Protein AF-A0A9E2Y2U4-F1 (afdb_monomer_lite)

pLDDT: mean 96.25, std 2.12, range [87.81, 98.44]

Secondary structure (DSSP, 8-state):
-EEEEETTTSHHHHHHHHHHHT-SS-SEEEEE-SS--SSPPP--TTEE-

Foldseek 3Di:
DEDEDECLQDDVNVVVVVVLVVDPPYQAYEYHYPDHRPDDHDPDPRYDD

Sequence (49 aa):
MRVVITGGCGFLGQRVALQLLARRDVDELVLFDNAPPALPLPKDKRLSV

Structure (mmCIF, N/CA/C/O backbone):
data_AF-A0A9E2Y2U4-F1
#
_entry.id   AF-A0A9E2Y2U4-F1
#
loop_
_atom_site.group_PDB
_atom_site.id
_atom_site.type_symbol
_atom_site.label_atom_id
_atom_site.label_alt_id
_atom_site.label_comp_id
_atom_site.label_asym_id
_atom_site.label_entity_id
_atom_site.label_seq_id
_atom_site.pdbx_PDB_ins_code
_atom_site.Cartn_x
_atom_site.Cartn_y
_atom_site.Cartn_z
_atom_site.occupancy
_atom_site.B_iso_or_equiv
_atom_site.auth_seq_id
_atom_site.auth_comp_id
_atom_site.auth_asym_id
_atom_site.auth_atom_id
_atom_site.pdbx_PDB_model_num
ATOM 1 N N . MET A 1 1 ? -12.031 -0.226 6.636 1.00 95.94 1 MET A N 1
ATOM 2 C CA . MET A 1 1 ? -12.145 -0.288 5.165 1.00 95.94 1 MET A CA 1
ATOM 3 C C . MET A 1 1 ? -10.849 -0.800 4.541 1.00 95.94 1 MET A C 1
ATOM 5 O O . MET A 1 1 ? -9.780 -0.413 5.002 1.00 95.94 1 MET A O 1
ATOM 9 N N . ARG A 1 2 ? -10.936 -1.629 3.488 1.00 97.88 2 ARG A N 1
ATOM 10 C CA . ARG A 1 2 ? -9.787 -2.070 2.673 1.00 97.88 2 ARG A CA 1
ATOM 11 C C . ARG A 1 2 ? -9.697 -1.242 1.392 1.00 97.88 2 ARG A C 1
ATOM 13 O O . ARG A 1 2 ? -10.716 -1.059 0.730 1.00 97.88 2 ARG A O 1
ATOM 20 N N . VAL A 1 3 ? -8.502 -0.762 1.046 1.00 98.38 3 VAL A N 1
ATOM 21 C CA . VAL A 1 3 ? -8.261 0.060 -0.152 1.00 98.38 3 VAL A CA 1
ATOM 22 C C . VAL A 1 3 ? -7.098 -0.499 -0.968 1.00 98.38 3 VAL A C 1
ATOM 24 O O . VAL A 1 3 ? -6.060 -0.852 -0.415 1.00 98.38 3 VAL A O 1
ATOM 27 N N . VAL A 1 4 ? -7.262 -0.538 -2.290 1.00 98.31 4 VAL A N 1
ATOM 28 C CA . VAL A 1 4 ? -6.204 -0.892 -3.245 1.00 98.31 4 VAL A CA 1
ATOM 29 C C . VAL A 1 4 ? -5.942 0.310 -4.147 1.00 98.31 4 VAL A C 1
ATOM 31 O O . VAL A 1 4 ? -6.885 0.868 -4.708 1.00 98.31 4 VAL A O 1
ATOM 34 N N . ILE A 1 5 ? -4.676 0.707 -4.291 1.00 98.06 5 ILE A N 1
ATOM 35 C CA . ILE A 1 5 ? -4.253 1.749 -5.234 1.00 98.06 5 ILE A CA 1
ATOM 36 C C . ILE A 1 5 ? -3.473 1.094 -6.369 1.00 98.06 5 ILE A C 1
ATOM 38 O O . ILE A 1 5 ? -2.378 0.587 -6.149 1.00 98.06 5 ILE A O 1
ATOM 42 N N . THR A 1 6 ? -4.006 1.160 -7.586 1.00 97.88 6 THR A N 1
ATOM 43 C CA . THR A 1 6 ? -3.265 0.816 -8.807 1.00 97.88 6 THR A CA 1
ATOM 44 C C . THR A 1 6 ? -2.421 2.008 -9.253 1.00 97.88 6 THR A C 1
ATOM 46 O O . THR A 1 6 ? -2.947 3.117 -9.357 1.00 97.88 6 THR A O 1
ATOM 49 N N . GLY A 1 7 ? -1.131 1.804 -9.515 1.00 97.19 7 GLY A N 1
ATOM 50 C CA . GLY A 1 7 ? -0.181 2.913 -9.669 1.00 97.19 7 GLY A CA 1
ATOM 51 C C . GLY A 1 7 ? 0.256 3.497 -8.316 1.00 97.19 7 GLY A C 1
ATOM 52 O O . GLY A 1 7 ? 0.561 4.689 -8.211 1.00 97.19 7 GLY A O 1
ATOM 53 N N . GLY A 1 8 ? 0.195 2.681 -7.253 1.00 97.31 8 GLY A N 1
ATOM 54 C CA . GLY A 1 8 ? 0.425 3.090 -5.865 1.00 97.31 8 GLY A CA 1
ATOM 55 C C . GLY A 1 8 ? 1.867 3.487 -5.545 1.00 97.31 8 GLY A C 1
ATOM 56 O O . GLY A 1 8 ? 2.099 4.219 -4.583 1.00 97.31 8 GLY A O 1
ATOM 57 N N . CYS A 1 9 ? 2.832 3.053 -6.353 1.00 97.12 9 CYS A N 1
ATOM 58 C CA . CYS A 1 9 ? 4.254 3.311 -6.146 1.00 97.12 9 CYS A CA 1
ATOM 59 C C . CYS A 1 9 ? 4.745 4.585 -6.845 1.00 97.12 9 CYS A C 1
ATOM 61 O O . CYS A 1 9 ? 5.819 5.086 -6.505 1.00 97.12 9 CYS A O 1
ATOM 63 N N . GLY A 1 10 ? 3.953 5.134 -7.770 1.00 95.62 10 GLY A N 1
ATOM 64 C CA . GLY A 1 10 ? 4.222 6.402 -8.444 1.00 95.62 10 GLY A CA 1
ATOM 65 C C . GLY A 1 10 ? 3.978 7.652 -7.583 1.00 95.62 10 GLY A C 1
ATOM 66 O O . GLY A 1 10 ? 3.538 7.594 -6.433 1.00 95.62 10 GLY A O 1
ATOM 67 N N . PHE A 1 11 ? 4.229 8.826 -8.175 1.00 95.25 11 PHE A N 1
ATOM 68 C CA . PHE A 1 11 ? 4.176 10.127 -7.489 1.00 95.25 11 PHE A CA 1
ATOM 69 C C . PHE A 1 11 ? 2.834 10.415 -6.795 1.00 95.25 11 PHE A C 1
ATOM 71 O O . PHE A 1 11 ? 2.810 10.841 -5.636 1.00 95.25 11 PHE A O 1
ATOM 78 N N . LEU A 1 12 ? 1.723 10.202 -7.507 1.00 95.44 12 LEU A N 1
ATOM 79 C CA . LEU A 1 12 ? 0.380 10.437 -6.972 1.00 95.44 12 LEU A CA 1
ATOM 80 C C . LEU A 1 12 ? -0.048 9.312 -6.031 1.00 95.44 12 LEU A C 1
ATOM 82 O O . LEU A 1 12 ? -0.540 9.599 -4.940 1.00 95.44 12 LEU A O 1
ATOM 86 N N . GLY A 1 13 ? 0.191 8.056 -6.418 1.00 96.44 13 GLY A N 1
ATOM 87 C CA . GLY A 1 13 ? -0.189 6.880 -5.639 1.00 96.44 13 GLY A CA 1
ATOM 88 C C . GLY A 1 13 ? 0.353 6.920 -4.214 1.00 96.44 1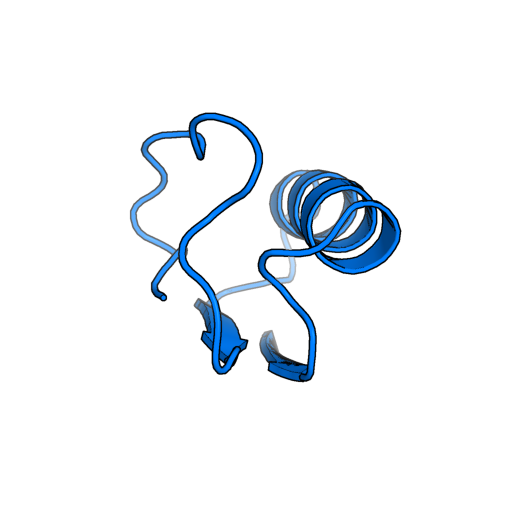3 GLY A C 1
ATOM 89 O O . GLY A 1 13 ? -0.417 6.793 -3.263 1.00 96.44 13 GLY A O 1
ATOM 90 N N . GLN A 1 14 ? 1.641 7.231 -4.047 1.00 95.31 14 GLN A N 1
ATOM 91 C CA . GLN A 1 14 ? 2.247 7.313 -2.718 1.00 95.31 14 GLN A CA 1
ATOM 92 C C . GLN A 1 14 ? 1.684 8.457 -1.870 1.00 95.31 14 GLN A C 1
ATOM 94 O O . GLN A 1 14 ? 1.480 8.301 -0.669 1.00 95.31 14 GLN A O 1
ATOM 99 N N . ARG A 1 15 ? 1.397 9.619 -2.466 1.00 96.00 15 ARG A N 1
ATOM 100 C CA . ARG A 1 15 ? 0.813 10.752 -1.728 1.00 96.00 15 ARG A CA 1
ATOM 101 C C . ARG A 1 15 ? -0.598 10.442 -1.254 1.00 96.00 15 ARG A C 1
ATOM 103 O O . ARG A 1 15 ? -0.931 10.735 -0.108 1.00 96.00 15 ARG A O 1
ATOM 110 N N . VAL A 1 16 ? -1.401 9.816 -2.111 1.00 97.12 16 VAL A N 1
ATOM 111 C CA . VAL A 1 16 ? -2.736 9.335 -1.740 1.00 97.12 16 VAL A CA 1
ATOM 112 C C . VAL A 1 16 ? -2.628 8.284 -0.637 1.00 97.12 16 VAL A C 1
ATOM 114 O O . VAL A 1 16 ? -3.351 8.376 0.353 1.00 97.12 16 VAL A O 1
ATOM 117 N N . ALA A 1 17 ? -1.679 7.349 -0.743 1.00 97.12 17 ALA A N 1
ATOM 118 C CA . ALA A 1 17 ? -1.427 6.339 0.279 1.00 97.12 17 ALA A CA 1
ATOM 119 C C . ALA A 1 17 ? -1.136 6.960 1.655 1.00 97.12 17 ALA A C 1
ATOM 121 O O . ALA A 1 17 ? -1.736 6.560 2.649 1.00 97.12 17 ALA A O 1
ATOM 122 N N . LEU A 1 18 ? -0.283 7.988 1.715 1.00 96.19 18 LEU A N 1
ATOM 123 C CA . LEU A 1 18 ? 0.026 8.703 2.959 1.00 96.19 18 LEU A CA 1
ATOM 124 C C . LEU A 1 18 ? -1.213 9.365 3.575 1.00 96.19 18 LEU A C 1
ATOM 126 O O . LEU A 1 18 ? -1.412 9.292 4.787 1.00 96.19 18 LEU A O 1
ATOM 130 N N . GLN A 1 19 ? -2.067 9.979 2.753 1.00 97.19 19 GLN A N 1
ATOM 131 C CA . GLN A 1 19 ? -3.314 10.579 3.235 1.00 97.19 19 GLN A CA 1
ATOM 132 C C . GLN A 1 19 ? -4.309 9.522 3.7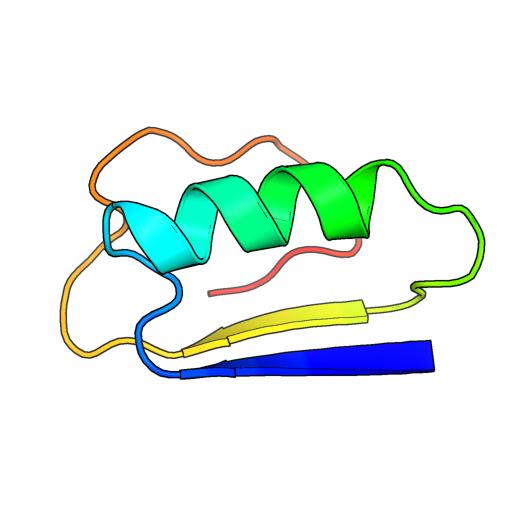26 1.00 97.19 19 GLN A C 1
ATOM 134 O O . GLN A 1 19 ? -4.986 9.739 4.728 1.00 97.19 19 GLN A O 1
ATOM 139 N N . LEU A 1 20 ? -4.380 8.362 3.070 1.00 97.31 20 LEU A N 1
ATOM 140 C CA . LEU A 1 20 ? -5.217 7.249 3.520 1.00 97.31 20 LEU A CA 1
ATOM 141 C C . LEU A 1 20 ? -4.712 6.641 4.832 1.00 97.31 20 LEU A C 1
ATOM 143 O O . LEU A 1 20 ? -5.521 6.374 5.716 1.00 97.31 20 LEU A O 1
ATOM 147 N N . LEU A 1 21 ? -3.396 6.488 5.004 1.00 96.56 21 LEU A N 1
ATOM 148 C CA . LEU A 1 21 ? -2.809 6.010 6.261 1.00 96.56 21 LEU A CA 1
ATOM 149 C C . LEU A 1 21 ? -3.050 6.976 7.428 1.00 96.56 21 LEU A C 1
ATOM 151 O O . LEU A 1 21 ? -3.167 6.531 8.568 1.00 96.56 21 LEU A O 1
ATOM 155 N N . ALA A 1 22 ? -3.180 8.280 7.176 1.00 96.62 22 ALA A N 1
ATOM 156 C CA . ALA A 1 22 ? -3.537 9.243 8.218 1.00 96.62 22 ALA A CA 1
ATOM 157 C C . ALA A 1 22 ? -4.976 9.061 8.744 1.00 96.62 22 ALA A C 1
ATOM 159 O O . ALA A 1 22 ? -5.315 9.570 9.816 1.00 96.62 22 ALA A O 1
ATOM 160 N N . ARG A 1 23 ? -5.834 8.329 8.021 1.00 96.75 23 ARG A N 1
ATOM 161 C CA . ARG A 1 23 ? -7.209 8.064 8.442 1.00 96.75 23 ARG A CA 1
ATOM 162 C C . ARG A 1 23 ? -7.283 6.868 9.393 1.00 96.75 23 ARG A C 1
ATOM 164 O O . ARG A 1 23 ? -6.535 5.895 9.274 1.00 96.75 23 ARG A O 1
ATOM 171 N N . ARG A 1 24 ? -8.230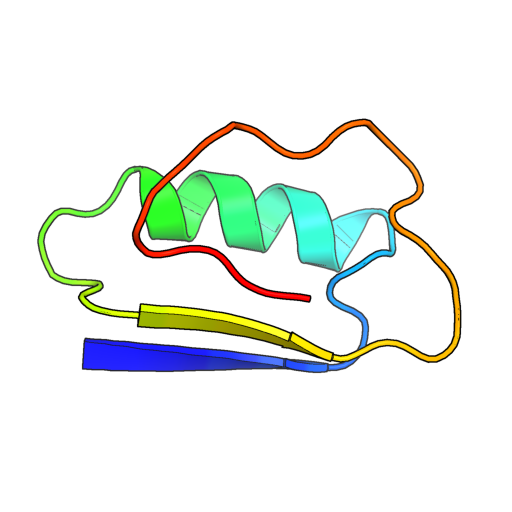 6.934 10.335 1.00 94.56 24 ARG A N 1
ATOM 172 C CA . ARG A 1 24 ? -8.489 5.872 11.327 1.00 94.56 24 ARG A CA 1
ATOM 173 C C . ARG A 1 24 ? -9.429 4.773 10.822 1.00 94.56 24 ARG A C 1
ATOM 175 O O . ARG A 1 24 ? -9.512 3.735 11.459 1.00 94.56 24 ARG A O 1
ATOM 182 N N . ASP A 1 25 ? -10.133 5.002 9.715 1.00 97.06 25 ASP A N 1
ATOM 183 C CA . A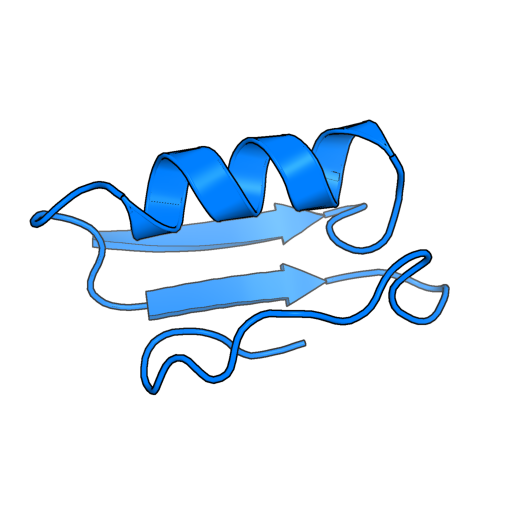SP A 1 25 ? -11.128 4.087 9.136 1.00 97.06 25 ASP A CA 1
ATOM 1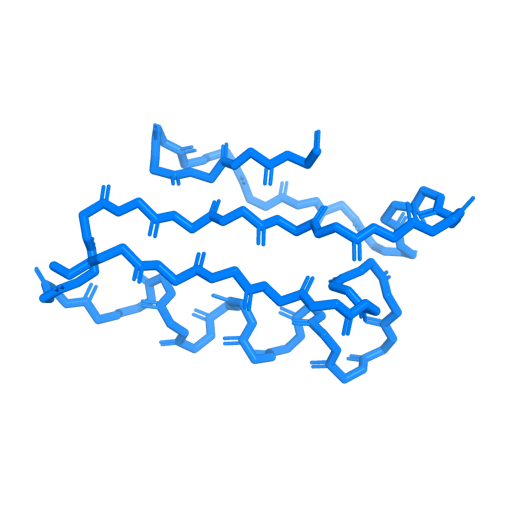84 C C . ASP A 1 25 ? -10.555 3.154 8.050 1.00 97.06 25 ASP A C 1
ATOM 186 O O . ASP A 1 25 ? -11.277 2.326 7.485 1.00 97.06 25 ASP A O 1
ATOM 190 N N . VAL A 1 26 ? -9.257 3.270 7.750 1.00 97.94 26 VAL A N 1
ATOM 191 C CA . VAL A 1 26 ? -8.532 2.385 6.831 1.00 97.94 26 VAL A CA 1
ATOM 192 C C . VAL A 1 26 ? -7.853 1.287 7.643 1.00 97.94 26 VAL A C 1
ATOM 194 O O . VAL A 1 26 ? -6.937 1.562 8.423 1.00 97.94 26 VAL A O 1
ATOM 197 N N . ASP A 1 27 ? -8.308 0.053 7.434 1.00 97.75 27 ASP A N 1
ATOM 198 C CA . ASP A 1 27 ? -7.809 -1.146 8.117 1.00 97.75 27 ASP A CA 1
ATOM 199 C C . ASP A 1 27 ? -6.657 -1.791 7.336 1.00 97.75 27 ASP A C 1
ATOM 201 O O . ASP A 1 27 ? -5.737 -2.343 7.932 1.00 97.75 27 ASP A O 1
ATOM 205 N N . GLU A 1 28 ? -6.691 -1.688 6.003 1.00 98.31 28 GLU A N 1
ATOM 206 C CA . GLU A 1 28 ? -5.701 -2.271 5.095 1.00 98.31 28 GLU A CA 1
ATOM 207 C C . GLU A 1 28 ? -5.554 -1.401 3.838 1.00 98.31 28 GLU A C 1
ATOM 209 O O . GLU A 1 28 ? -6.549 -0.951 3.255 1.00 98.31 28 GLU A O 1
ATOM 214 N N . LEU A 1 29 ? -4.309 -1.184 3.417 1.00 98.44 29 LEU A N 1
ATOM 215 C CA . LEU A 1 29 ? -3.931 -0.437 2.225 1.00 98.44 29 LEU A CA 1
ATOM 216 C C . LEU A 1 29 ? -2.906 -1.235 1.409 1.00 98.44 29 LEU A C 1
ATOM 218 O O . LEU A 1 29 ? -1.820 -1.544 1.900 1.00 98.44 29 LEU A O 1
ATOM 222 N N . VAL A 1 30 ? -3.243 -1.525 0.153 1.00 98.25 30 VAL A N 1
ATOM 223 C CA . VAL A 1 30 ? -2.381 -2.257 -0.789 1.00 98.25 30 VAL A CA 1
ATOM 224 C C . VAL A 1 30 ? -1.967 -1.333 -1.933 1.00 98.25 30 VAL A C 1
ATOM 226 O O . VAL A 1 30 ? -2.827 -0.728 -2.581 1.00 98.25 30 VAL A O 1
ATOM 229 N N . LEU A 1 31 ? -0.665 -1.219 -2.193 1.00 98.19 31 LEU A N 1
ATOM 230 C CA . LEU A 1 31 ? -0.112 -0.464 -3.319 1.00 98.19 31 LEU A CA 1
ATOM 231 C C . LEU A 1 31 ? 0.254 -1.417 -4.450 1.00 98.19 31 LEU A C 1
ATOM 233 O O . LEU A 1 31 ? 1.316 -2.014 -4.437 1.00 98.19 31 LEU A O 1
ATOM 237 N N . PHE A 1 32 ? -0.607 -1.520 -5.454 1.00 98.19 32 PHE A N 1
ATOM 238 C CA . PHE A 1 32 ? -0.353 -2.366 -6.609 1.00 98.19 32 PHE A CA 1
ATOM 239 C C . PHE A 1 32 ? 0.283 -1.550 -7.735 1.00 98.19 32 PHE A C 1
ATOM 241 O O . PHE A 1 32 ? -0.306 -0.581 -8.226 1.00 98.19 32 PHE A O 1
ATOM 248 N N . ASP A 1 33 ? 1.486 -1.923 -8.158 1.00 97.62 33 ASP A N 1
ATOM 249 C CA . ASP A 1 33 ? 2.215 -1.213 -9.207 1.00 97.62 33 ASP A CA 1
ATOM 250 C C . ASP A 1 33 ? 3.188 -2.148 -9.942 1.00 97.62 33 ASP A C 1
ATOM 252 O O . ASP A 1 33 ? 3.619 -3.167 -9.409 1.00 97.62 33 ASP A O 1
ATOM 256 N N . ASN A 1 34 ? 3.535 -1.795 -11.180 1.00 97.38 34 ASN A N 1
ATOM 257 C CA . ASN A 1 34 ? 4.544 -2.503 -11.970 1.00 97.38 34 ASN A CA 1
ATOM 258 C C . ASN A 1 34 ? 5.974 -2.059 -11.609 1.00 97.38 34 ASN A C 1
ATOM 260 O O . ASN A 1 34 ? 6.939 -2.759 -11.910 1.00 97.38 34 ASN A O 1
ATOM 264 N N . ALA A 1 35 ? 6.124 -0.884 -10.994 1.00 94.31 35 ALA A N 1
ATOM 265 C CA . ALA A 1 35 ? 7.404 -0.340 -10.557 1.00 94.31 35 ALA A CA 1
ATOM 266 C C . ALA A 1 35 ? 7.513 -0.331 -9.022 1.00 94.31 35 ALA A C 1
ATOM 268 O O . ALA A 1 35 ? 6.499 -0.199 -8.337 1.00 94.31 35 ALA A O 1
ATOM 269 N N . PRO A 1 36 ? 8.730 -0.423 -8.455 1.00 95.06 36 PRO A N 1
ATOM 270 C CA . PRO A 1 36 ? 8.913 -0.296 -7.016 1.00 95.06 36 PRO A CA 1
ATOM 271 C C . PRO A 1 36 ? 8.549 1.118 -6.520 1.00 95.06 36 PRO A C 1
ATOM 273 O O . PRO A 1 36 ? 8.539 2.070 -7.307 1.00 95.06 36 PRO A O 1
ATOM 276 N N . PRO A 1 37 ? 8.295 1.288 -5.208 1.00 94.81 37 PRO A N 1
ATOM 277 C CA . PRO A 1 37 ? 8.050 2.590 -4.587 1.00 94.81 37 PRO A CA 1
ATOM 278 C C . PRO A 1 37 ? 9.100 3.645 -4.978 1.00 94.81 37 PRO A C 1
ATOM 280 O O . PRO A 1 37 ? 10.287 3.462 -4.714 1.00 94.81 37 PRO A O 1
ATOM 283 N N . ALA A 1 38 ? 8.668 4.766 -5.571 1.00 91.38 38 ALA A N 1
ATOM 284 C CA . ALA A 1 38 ? 9.566 5.846 -5.995 1.00 91.38 38 ALA A CA 1
ATOM 285 C C . ALA A 1 38 ? 10.254 6.565 -4.816 1.00 91.38 38 ALA A C 1
ATOM 287 O O . ALA A 1 38 ? 11.366 7.072 -4.954 1.00 91.38 38 ALA A O 1
ATOM 288 N N . LEU A 1 39 ? 9.593 6.611 -3.656 1.00 87.81 39 LEU A N 1
ATOM 289 C CA . LEU A 1 39 ? 10.155 7.050 -2.374 1.00 87.81 39 LEU A CA 1
ATOM 290 C C . LEU A 1 39 ? 9.975 5.954 -1.310 1.00 87.81 39 LEU A C 1
ATOM 292 O O . LEU A 1 39 ? 9.081 5.109 -1.457 1.00 87.81 39 LEU A O 1
ATOM 296 N N . PRO A 1 40 ? 10.769 5.974 -0.220 1.00 91.25 40 PRO A N 1
ATOM 297 C CA . PRO A 1 40 ? 10.591 5.059 0.900 1.00 91.25 40 PRO A CA 1
ATOM 298 C C . PRO A 1 40 ? 9.177 5.134 1.473 1.00 91.25 40 PRO A C 1
ATOM 300 O O . PRO A 1 40 ? 8.654 6.215 1.750 1.00 91.25 40 PRO A O 1
ATOM 303 N N . LEU A 1 41 ? 8.572 3.969 1.682 1.00 92.62 41 LEU A N 1
ATOM 304 C CA . LEU A 1 41 ? 7.265 3.867 2.314 1.00 92.62 41 LEU A CA 1
ATOM 305 C C . LEU A 1 41 ? 7.394 3.892 3.843 1.00 92.62 41 LEU A C 1
ATOM 307 O O . LEU A 1 41 ? 8.378 3.378 4.388 1.00 92.62 41 LEU A O 1
ATOM 311 N N . PRO A 1 42 ? 6.408 4.461 4.559 1.00 93.62 42 PRO A N 1
ATOM 312 C CA . PRO A 1 42 ? 6.383 4.392 6.011 1.00 93.62 42 PRO A CA 1
ATOM 313 C C . PRO A 1 42 ? 6.224 2.939 6.470 1.00 93.62 42 PRO A C 1
ATOM 315 O O . PRO A 1 42 ? 5.506 2.150 5.857 1.00 93.62 42 PRO A O 1
ATOM 318 N N . LYS A 1 43 ? 6.855 2.593 7.594 1.00 94.19 43 LYS A N 1
ATOM 319 C CA . LYS A 1 43 ? 6.580 1.322 8.269 1.00 94.19 43 LYS A CA 1
ATOM 320 C C . LYS A 1 43 ? 5.221 1.423 8.963 1.00 94.19 43 LYS A C 1
ATOM 322 O O . LYS A 1 43 ? 5.125 1.999 10.042 1.00 94.19 43 LYS A O 1
ATOM 327 N N . ASP A 1 44 ? 4.188 0.864 8.345 1.00 96.44 44 ASP A N 1
ATOM 328 C CA . ASP A 1 44 ? 2.840 0.752 8.908 1.00 96.44 44 ASP A CA 1
ATOM 329 C C . ASP A 1 44 ? 2.337 -0.684 8.719 1.00 96.44 44 ASP A C 1
ATOM 331 O O . ASP A 1 44 ? 2.444 -1.247 7.633 1.00 96.44 44 ASP A O 1
ATOM 335 N N . LYS A 1 45 ? 1.776 -1.283 9.776 1.00 96.88 45 LYS A N 1
ATOM 336 C CA . LYS A 1 45 ? 1.247 -2.658 9.753 1.00 96.88 45 LYS A CA 1
ATOM 337 C C . LYS A 1 45 ? 0.066 -2.845 8.792 1.00 96.88 45 LYS A C 1
ATOM 339 O O . LYS A 1 45 ? -0.283 -3.977 8.483 1.00 96.88 45 LYS A O 1
ATOM 344 N N . ARG A 1 46 ? -0.576 -1.749 8.382 1.00 97.50 46 ARG A N 1
ATOM 345 C CA . ARG A 1 46 ? -1.714 -1.735 7.455 1.00 97.50 46 ARG A CA 1
ATOM 346 C C . ARG A 1 46 ? -1.282 -1.650 5.994 1.00 97.50 46 ARG A C 1
ATOM 348 O O . ARG A 1 46 ? -2.133 -1.791 5.124 1.00 97.50 46 ARG A O 1
ATOM 355 N N . LEU A 1 47 ? -0.007 -1.357 5.725 1.00 97.75 47 LEU A N 1
ATOM 356 C CA . LEU A 1 47 ? 0.514 -1.103 4.386 1.00 97.75 47 LEU A CA 1
ATOM 357 C C . LEU A 1 47 ? 1.208 -2.343 3.812 1.00 97.75 47 LEU A C 1
ATOM 359 O O . LEU A 1 47 ? 2.097 -2.913 4.441 1.00 97.75 47 LEU A O 1
ATOM 363 N N . SER A 1 48 ? 0.851 -2.694 2.580 1.00 97.44 48 SER A N 1
ATOM 364 C CA . SER A 1 48 ? 1.560 -3.673 1.748 1.00 97.44 48 SER A CA 1
ATOM 365 C C . SER A 1 48 ? 1.714 -3.154 0.316 1.00 97.44 48 SER A C 1
ATOM 367 O O . SER A 1 48 ? 0.981 -2.252 -0.100 1.00 97.44 48 SE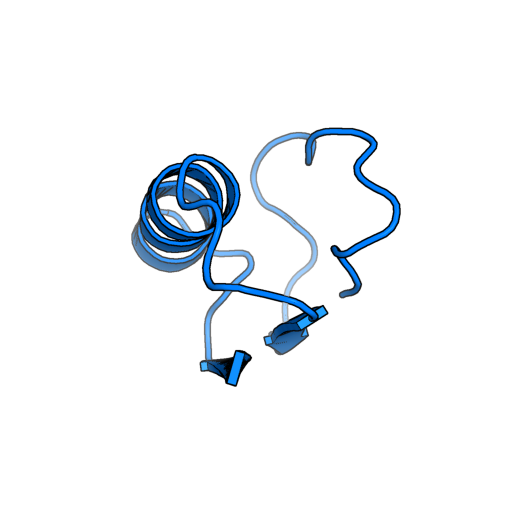R A O 1
ATOM 369 N N . VAL A 1 49 ? 2.698 -3.689 -0.407 1.00 94.69 49 VAL A N 1
ATOM 370 C CA . VAL A 1 49 ? 2.994 -3.396 -1.818 1.00 94.69 49 VAL A CA 1
ATOM 371 C C . VAL A 1 49 ? 2.928 -4.704 -2.584 1.00 94.69 49 VAL A C 1
ATOM 373 O O . VAL A 1 49 ? 3.629 -5.637 -2.130 1.00 94.69 49 VAL A O 1
#

Radius of gyration: 9.6 Å; chains: 1; bounding box: 23×14×23 Å